Protein AF-A0A2I2KW86-F1 (afdb_monomer_lite)

Secondary structure (DSSP, 8-state):
-----------PPPHHHHHHHHHHHHHHHHHS--SSPPSS-HHHHHHHHHHHT--PPP-GGGGGGS-HHHHHHHHHHHHHHHHHHHHHHHHHHHSPPP-----

Foldseek 3Di:
DDDDPPPPPPPDPDVLVVLVVLLVVQVVCVVPVDDDHRPDDPVVSVVSVCLSPDDQDDPPPVCVPDDPVVVVVSSVVSVVVSVVVSVVVVCVVPDDDPPPDDD

Sequence (103 aa):
MPPIDGDHHQGRPRRSDEVGALLDRDEDYDQDPVGDPPITVSRYRAAIRAMLAAQVPDPGFVATAWSQRETEAFLAGSRATLRLVVEMVGHALTTPPPTRGVD

pLDDT: mean 76.62, std 13.63, range [39.88, 92.44]

Structure (mmCIF, N/CA/C/O backbone):
data_AF-A0A2I2KW86-F1
#
_entry.id   AF-A0A2I2KW86-F1
#
loop_
_atom_site.group_PDB
_atom_site.id
_atom_site.type_symbol
_atom_site.label_atom_id
_atom_site.label_alt_id
_atom_site.label_comp_id
_atom_site.label_asym_id
_atom_site.label_entity_id
_atom_site.label_seq_id
_atom_site.pdbx_PDB_ins_code
_atom_site.Cartn_x
_atom_site.Cartn_y
_atom_site.Cartn_z
_atom_site.occupancy
_atom_site.B_iso_or_equiv
_atom_site.auth_seq_id
_atom_site.auth_comp_id
_atom_site.auth_asym_id
_atom_site.auth_atom_id
_atom_site.pdbx_PDB_model_num
ATOM 1 N N . MET A 1 1 ? -23.906 42.076 -2.084 1.00 49.78 1 MET A N 1
ATOM 2 C CA . MET A 1 1 ? -23.016 41.035 -1.532 1.00 49.78 1 MET A CA 1
ATOM 3 C C . MET A 1 1 ? -22.538 40.202 -2.714 1.00 49.78 1 MET A C 1
ATOM 5 O O . MET A 1 1 ? -23.395 39.583 -3.335 1.00 49.78 1 MET A O 1
ATOM 9 N N . PRO A 1 2 ? -21.268 40.306 -3.140 1.00 52.47 2 PRO A N 1
ATOM 10 C CA . PRO A 1 2 ? -20.749 39.497 -4.243 1.00 52.47 2 PRO A CA 1
ATOM 11 C C . PRO A 1 2 ? -20.516 38.038 -3.792 1.00 52.47 2 PRO A C 1
ATOM 13 O O . PRO A 1 2 ? -20.373 37.807 -2.588 1.00 52.47 2 PRO A O 1
ATOM 16 N N . PRO A 1 3 ? -20.541 37.060 -4.717 1.00 50.19 3 PRO A N 1
ATOM 17 C CA . PRO A 1 3 ? -20.376 35.645 -4.394 1.00 50.19 3 PRO A CA 1
ATOM 18 C C . PRO A 1 3 ? -18.941 35.340 -3.949 1.00 50.19 3 PRO A C 1
ATOM 20 O O . PRO A 1 3 ? -17.989 35.920 -4.461 1.00 50.19 3 PRO A O 1
ATOM 23 N N . ILE A 1 4 ? -18.814 34.441 -2.971 1.00 56.34 4 ILE A N 1
ATOM 24 C CA . ILE A 1 4 ? -17.537 33.918 -2.484 1.00 56.34 4 ILE A CA 1
ATOM 25 C C . ILE A 1 4 ? -16.939 33.064 -3.601 1.00 56.34 4 ILE A C 1
ATOM 27 O O . ILE A 1 4 ? -17.510 32.031 -3.955 1.00 56.34 4 ILE A O 1
ATOM 31 N N . ASP A 1 5 ? -15.824 33.532 -4.164 1.00 49.78 5 ASP A N 1
ATOM 32 C CA . ASP A 1 5 ? -14.991 32.761 -5.077 1.00 49.78 5 ASP A CA 1
ATOM 33 C C . ASP A 1 5 ? -14.660 31.416 -4.429 1.00 49.78 5 ASP A C 1
ATOM 35 O O . ASP A 1 5 ? -14.160 31.341 -3.304 1.00 49.78 5 ASP A O 1
ATOM 39 N N . GLY A 1 6 ? -15.008 30.344 -5.138 1.00 45.47 6 GLY A N 1
ATOM 40 C CA . G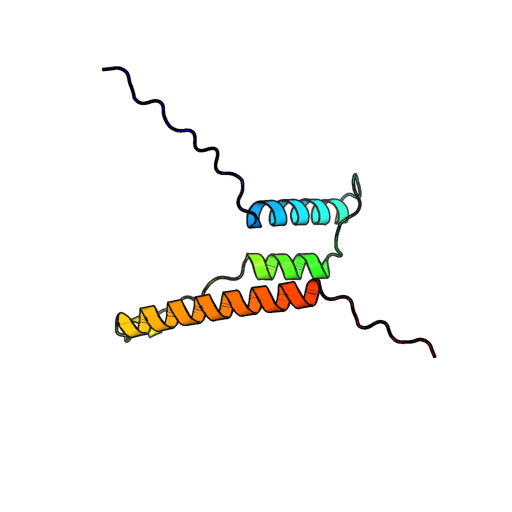LY A 1 6 ? -14.630 28.998 -4.763 1.00 45.47 6 GLY A CA 1
ATOM 41 C C . GLY A 1 6 ? -13.114 28.907 -4.744 1.00 45.47 6 GLY A C 1
ATOM 42 O O . GLY A 1 6 ? -12.471 28.996 -5.789 1.00 45.47 6 GLY A O 1
ATOM 43 N N . ASP A 1 7 ? -12.559 28.705 -3.552 1.00 39.88 7 ASP A N 1
ATOM 44 C CA . ASP A 1 7 ? -11.189 28.253 -3.369 1.00 39.88 7 ASP A CA 1
ATOM 45 C C . ASP A 1 7 ? -11.015 26.933 -4.131 1.00 39.88 7 ASP A C 1
ATOM 47 O O . ASP A 1 7 ? -11.288 25.836 -3.636 1.00 39.88 7 ASP A O 1
ATOM 51 N N . HIS A 1 8 ? -10.537 27.035 -5.368 1.00 43.84 8 HIS A N 1
ATOM 52 C CA . HIS A 1 8 ? -9.889 25.946 -6.070 1.00 43.84 8 HIS A CA 1
ATOM 53 C C . HIS A 1 8 ? -8.572 25.660 -5.345 1.00 43.84 8 HIS A C 1
ATOM 55 O O . HIS A 1 8 ? -7.493 26.039 -5.795 1.00 43.84 8 HIS A O 1
ATOM 61 N N . HIS A 1 9 ? -8.654 24.975 -4.202 1.00 43.31 9 HIS A N 1
ATOM 62 C CA . HIS A 1 9 ? -7.529 24.225 -3.667 1.00 43.31 9 HIS A CA 1
ATOM 63 C C . HIS A 1 9 ? -7.170 23.155 -4.702 1.00 43.31 9 HIS A C 1
ATOM 65 O O . HIS A 1 9 ? -7.645 22.021 -4.650 1.00 43.31 9 HIS A O 1
ATOM 71 N N . GLN A 1 10 ? -6.329 23.525 -5.670 1.00 48.94 10 GLN A N 1
ATOM 72 C CA . GLN A 1 10 ? -5.494 22.582 -6.395 1.00 48.94 10 GLN A CA 1
ATOM 73 C C . GLN A 1 10 ? -4.591 21.929 -5.348 1.00 48.94 10 GLN A C 1
ATOM 75 O O . GLN A 1 10 ? -3.509 22.416 -5.021 1.00 48.94 10 GLN A O 1
ATOM 80 N N . GLY A 1 11 ? -5.111 20.867 -4.733 1.00 43.59 11 GLY A N 1
ATOM 81 C CA . GLY A 1 11 ? -4.385 20.048 -3.787 1.00 43.59 11 GLY A CA 1
ATOM 82 C C . GLY A 1 11 ? -3.154 19.515 -4.495 1.00 43.59 11 GLY A C 1
ATOM 83 O O . GLY A 1 11 ? -3.265 18.772 -5.467 1.00 43.59 11 GLY A O 1
ATOM 84 N N . ARG A 1 12 ? -1.981 19.937 -4.027 1.00 49.69 12 ARG A N 1
ATOM 85 C CA . ARG A 1 12 ? -0.700 19.373 -4.444 1.00 49.69 12 ARG A CA 1
ATOM 86 C C . ARG A 1 12 ? -0.822 17.839 -4.388 1.00 49.69 12 ARG A C 1
ATOM 88 O O . ARG A 1 12 ? -1.329 17.351 -3.370 1.00 49.69 12 ARG A O 1
ATOM 95 N N . PRO A 1 13 ? -0.433 17.100 -5.444 1.00 55.25 13 PRO A N 1
ATOM 96 C CA . PRO A 1 13 ? -0.564 15.646 -5.456 1.00 55.25 13 PRO A CA 1
ATOM 97 C C . PRO A 1 13 ? 0.077 15.072 -4.193 1.00 55.25 13 PRO A C 1
ATOM 99 O O . PRO A 1 13 ? 1.108 15.568 -3.721 1.00 55.25 13 PRO A O 1
ATOM 102 N N . ARG A 1 14 ? -0.571 14.082 -3.567 1.00 69.81 14 ARG A N 1
ATOM 103 C CA . ARG A 1 14 ? 0.023 13.470 -2.377 1.00 69.81 14 ARG A CA 1
ATOM 104 C C . ARG A 1 14 ? 1.297 12.764 -2.829 1.00 69.81 14 ARG A C 1
ATOM 106 O O . ARG A 1 14 ? 1.331 12.173 -3.899 1.00 69.81 14 ARG A O 1
ATOM 113 N N . ARG A 1 15 ? 2.340 12.774 -1.995 1.00 70.38 15 ARG A N 1
ATOM 114 C CA . ARG A 1 15 ? 3.632 12.128 -2.307 1.00 70.38 15 ARG A CA 1
ATOM 115 C C . ARG A 1 15 ? 3.472 10.672 -2.780 1.00 70.38 15 ARG A C 1
ATOM 117 O O . ARG A 1 15 ? 4.222 10.218 -3.631 1.00 70.38 15 ARG A O 1
ATOM 124 N N . SER A 1 16 ? 2.495 9.946 -2.237 1.00 71.19 16 SER A N 1
ATOM 125 C CA . SER A 1 16 ? 2.170 8.578 -2.657 1.00 71.19 16 SER A CA 1
ATOM 126 C C . SER A 1 16 ? 1.728 8.489 -4.122 1.00 71.19 16 SER A C 1
ATOM 128 O O . SER A 1 16 ? 2.085 7.532 -4.802 1.00 71.19 16 SER A O 1
ATOM 130 N N . ASP A 1 17 ? 1.003 9.497 -4.607 1.00 77.81 17 ASP A N 1
ATOM 131 C CA . ASP A 1 17 ? 0.515 9.584 -5.986 1.00 77.81 17 ASP A CA 1
ATOM 132 C C . ASP A 1 17 ? 1.685 9.858 -6.945 1.00 77.81 17 ASP A C 1
ATOM 134 O O . ASP A 1 17 ? 1.772 9.264 -8.016 1.00 77.81 17 ASP A O 1
ATOM 138 N N . GLU A 1 18 ? 2.639 10.698 -6.527 1.00 79.25 18 GLU A N 1
ATOM 139 C CA . GLU A 1 18 ? 3.866 10.980 -7.286 1.00 79.25 18 GLU A CA 1
ATOM 140 C C . GLU A 1 18 ? 4.754 9.734 -7.418 1.00 79.25 18 GLU A C 1
ATOM 142 O O . GLU A 1 18 ? 5.261 9.444 -8.501 1.00 79.25 18 GLU A O 1
ATOM 147 N N . VAL A 1 19 ? 4.919 8.967 -6.333 1.00 79.75 19 VAL A N 1
ATOM 148 C CA . VAL A 1 19 ? 5.650 7.689 -6.373 1.00 79.75 19 VAL A CA 1
ATOM 149 C C . VAL A 1 19 ? 4.920 6.685 -7.263 1.00 79.75 19 VAL A C 1
ATOM 151 O O . VAL A 1 19 ? 5.571 6.015 -8.057 1.00 79.75 19 VAL A O 1
ATOM 154 N N . GLY A 1 20 ? 3.588 6.605 -7.180 1.00 82.81 20 GLY A N 1
ATOM 155 C CA . GLY A 1 20 ? 2.776 5.755 -8.054 1.00 82.81 20 GLY A CA 1
ATOM 156 C C . GLY A 1 20 ? 3.036 6.027 -9.536 1.00 82.81 20 GLY A C 1
ATOM 157 O O . GLY A 1 20 ? 3.385 5.103 -10.261 1.00 82.81 20 GLY A O 1
ATOM 158 N N . ALA A 1 21 ? 2.997 7.298 -9.942 1.00 84.81 21 ALA A N 1
ATOM 159 C CA . ALA A 1 21 ? 3.228 7.707 -11.327 1.00 84.81 21 ALA A CA 1
ATOM 160 C C . ALA A 1 21 ? 4.649 7.395 -11.839 1.00 84.81 21 ALA A C 1
ATOM 162 O O . ALA A 1 21 ? 4.843 7.134 -13.026 1.00 84.81 21 ALA A O 1
ATOM 163 N N . LEU A 1 22 ? 5.659 7.426 -10.962 1.00 85.62 22 LEU A N 1
ATOM 164 C CA . LEU A 1 22 ? 7.018 7.003 -11.318 1.00 85.62 22 LEU A CA 1
ATOM 165 C C . LEU A 1 22 ? 7.103 5.487 -11.530 1.00 85.62 22 LEU A C 1
ATOM 167 O O . LEU A 1 22 ? 7.794 5.042 -12.441 1.00 85.62 22 LEU A O 1
ATOM 171 N N . LEU A 1 23 ? 6.389 4.703 -10.718 1.00 87.12 23 LEU A N 1
ATOM 172 C CA . LEU A 1 23 ? 6.320 3.250 -10.883 1.00 87.12 23 LEU A CA 1
ATOM 173 C C . LEU A 1 23 ? 5.557 2.861 -12.151 1.00 87.12 23 LEU A C 1
ATOM 175 O O . LEU A 1 23 ? 6.018 1.965 -12.848 1.00 87.12 23 LEU A O 1
ATOM 179 N N . ASP A 1 24 ? 4.452 3.552 -12.461 1.00 88.25 24 ASP A N 1
ATOM 180 C CA . ASP A 1 24 ? 3.692 3.359 -13.704 1.00 88.25 24 ASP A CA 1
ATOM 181 C C . ASP A 1 24 ? 4.611 3.545 -14.927 1.00 88.25 24 ASP A C 1
ATOM 183 O O . ASP A 1 24 ? 4.698 2.668 -15.778 1.00 88.25 24 ASP A O 1
ATOM 187 N N . ARG A 1 25 ? 5.393 4.635 -14.969 1.00 88.31 25 ARG A N 1
ATOM 188 C CA . ARG A 1 25 ? 6.341 4.905 -16.067 1.00 88.31 25 ARG A CA 1
ATOM 189 C C . ARG A 1 25 ? 7.402 3.816 -16.219 1.00 88.31 25 ARG A C 1
ATOM 191 O O . ARG A 1 25 ? 7.709 3.398 -17.330 1.00 88.31 25 ARG A O 1
ATOM 198 N N . ASP A 1 26 ? 8.004 3.402 -15.109 1.00 89.06 26 ASP A N 1
ATOM 199 C CA . ASP A 1 26 ? 9.007 2.340 -15.116 1.00 89.06 26 ASP A CA 1
ATOM 200 C C . ASP A 1 26 ? 8.409 0.998 -15.607 1.00 89.06 26 ASP A C 1
ATOM 202 O O . ASP A 1 26 ? 9.114 0.197 -16.217 1.00 89.06 26 ASP A O 1
ATOM 206 N N . GLU A 1 27 ? 7.137 0.722 -15.294 1.00 87.38 27 GLU A N 1
ATOM 207 C CA . GLU A 1 27 ? 6.399 -0.468 -15.745 1.00 87.38 27 GLU A CA 1
ATOM 208 C C . GLU A 1 27 ? 6.039 -0.380 -17.237 1.00 87.38 27 GLU A C 1
ATOM 210 O O . GLU A 1 27 ? 6.166 -1.380 -17.946 1.00 87.38 27 GLU A O 1
ATOM 215 N N . ASP A 1 28 ? 5.681 0.806 -17.731 1.00 88.81 28 ASP A N 1
ATOM 216 C CA . ASP A 1 28 ? 5.471 1.063 -19.159 1.00 88.81 28 ASP A CA 1
ATOM 217 C C . ASP A 1 28 ? 6.766 0.840 -19.957 1.00 88.81 28 ASP A C 1
ATOM 219 O O . ASP A 1 28 ? 6.735 0.183 -20.998 1.00 88.81 28 ASP A O 1
ATOM 223 N N . TYR A 1 29 ? 7.920 1.283 -19.436 1.00 88.56 29 TYR A N 1
ATOM 224 C CA . TYR A 1 29 ? 9.226 1.059 -20.073 1.00 88.56 29 TYR A CA 1
ATOM 225 C C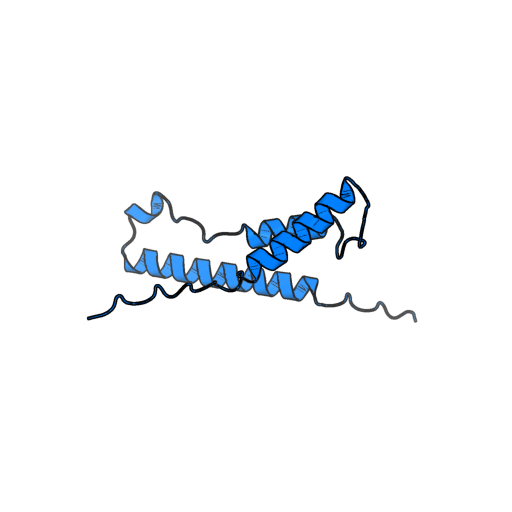 . TYR A 1 29 ? 9.567 -0.434 -20.217 1.00 88.56 29 TYR A C 1
ATOM 227 O O . TYR A 1 29 ? 10.188 -0.835 -21.202 1.00 88.56 29 TYR A O 1
ATOM 235 N N . ASP A 1 30 ? 9.170 -1.282 -19.256 1.00 85.06 30 ASP A N 1
ATOM 236 C CA . ASP A 1 30 ? 9.390 -2.734 -19.351 1.00 85.06 30 ASP A CA 1
ATOM 237 C C . ASP A 1 30 ? 8.642 -3.350 -20.554 1.00 85.06 30 ASP A C 1
ATOM 239 O O . ASP A 1 30 ? 9.077 -4.376 -21.082 1.00 85.06 30 ASP A O 1
ATOM 243 N N . GLN A 1 31 ? 7.511 -2.760 -20.965 1.00 87.94 31 GLN A N 1
ATOM 244 C CA . GLN A 1 31 ? 6.701 -3.224 -22.099 1.00 87.94 31 GLN A CA 1
ATOM 245 C C . GLN A 1 31 ? 7.104 -2.558 -23.420 1.00 87.94 31 GLN A C 1
ATOM 247 O O . GLN A 1 31 ? 7.127 -3.225 -24.456 1.00 87.94 31 GLN A O 1
ATOM 252 N N . ASP A 1 32 ? 7.428 -1.266 -23.379 1.00 89.50 32 ASP A N 1
ATOM 253 C CA . ASP A 1 32 ? 7.857 -0.462 -24.522 1.00 89.50 32 ASP A CA 1
ATOM 254 C C . ASP A 1 32 ? 9.028 0.453 -24.110 1.00 89.50 32 ASP A C 1
ATOM 256 O O . ASP A 1 32 ? 8.808 1.503 -23.500 1.00 89.50 32 ASP A O 1
ATOM 260 N N . PRO A 1 33 ? 10.288 0.066 -24.394 1.00 84.88 33 PRO A N 1
ATOM 261 C CA . PRO A 1 33 ? 11.476 0.730 -23.861 1.00 84.88 33 PRO A CA 1
ATOM 262 C C . PRO A 1 33 ? 11.779 2.036 -24.606 1.00 84.88 33 PRO A C 1
ATOM 264 O O . PRO A 1 33 ? 12.738 2.147 -25.376 1.00 84.88 33 PRO A O 1
ATOM 267 N N . VAL A 1 34 ? 10.943 3.041 -24.365 1.00 87.19 34 VAL A N 1
ATOM 268 C CA . VAL A 1 34 ? 11.027 4.387 -24.926 1.00 87.19 34 VAL A CA 1
ATOM 269 C C . VAL A 1 34 ? 11.103 5.406 -23.791 1.00 87.19 34 VAL A C 1
ATOM 271 O O . VAL A 1 34 ? 10.310 5.382 -22.855 1.00 87.19 34 VAL A O 1
ATOM 274 N N . GLY A 1 35 ? 12.038 6.354 -23.901 1.00 83.50 35 GLY A N 1
ATOM 275 C CA . GLY A 1 35 ? 12.225 7.424 -22.919 1.00 83.50 35 GLY A CA 1
ATOM 276 C C . GLY A 1 35 ? 13.331 7.126 -21.908 1.00 83.50 35 GLY A C 1
ATOM 277 O O . GLY A 1 35 ? 14.326 6.480 -22.240 1.00 83.50 35 GLY A O 1
ATOM 278 N N . ASP A 1 36 ? 13.182 7.661 -20.696 1.00 83.06 36 ASP A N 1
ATOM 279 C CA . ASP A 1 36 ? 14.181 7.502 -19.640 1.00 83.06 36 ASP A CA 1
ATOM 280 C C . ASP A 1 36 ? 14.203 6.052 -19.125 1.00 83.06 36 ASP A C 1
ATOM 282 O O . ASP A 1 36 ? 13.138 5.489 -18.859 1.00 83.06 36 ASP A O 1
ATOM 286 N N . PRO A 1 37 ? 15.393 5.447 -18.944 1.00 81.75 37 PRO A N 1
ATOM 287 C CA . PRO A 1 37 ? 15.503 4.109 -18.382 1.00 81.75 37 PRO A CA 1
ATOM 288 C C . PRO A 1 37 ? 14.954 4.071 -16.947 1.00 81.75 37 PRO A C 1
ATOM 290 O O . PRO A 1 37 ? 15.046 5.070 -16.222 1.00 81.75 37 PRO A O 1
ATOM 293 N N . PRO A 1 38 ? 14.426 2.917 -16.507 1.00 84.81 38 PRO A N 1
ATOM 294 C CA . PRO A 1 38 ? 13.702 2.820 -15.255 1.00 84.81 38 PRO A CA 1
ATOM 295 C C . PRO A 1 38 ? 14.611 3.086 -14.055 1.00 84.81 38 PRO A C 1
ATOM 297 O O . PRO A 1 38 ? 15.770 2.663 -14.011 1.00 84.81 38 PRO A O 1
ATOM 300 N N . ILE A 1 39 ? 14.062 3.755 -13.044 1.00 78.44 39 ILE A N 1
ATOM 301 C CA . ILE A 1 39 ? 14.798 4.121 -11.825 1.00 78.44 39 ILE A CA 1
ATOM 302 C C . ILE A 1 39 ? 15.023 2.928 -10.888 1.00 78.44 39 ILE A C 1
ATOM 304 O O . ILE A 1 39 ? 15.864 2.983 -9.989 1.00 78.44 39 ILE A O 1
ATOM 308 N N . THR A 1 40 ? 14.274 1.840 -11.077 1.00 79.25 40 THR A N 1
ATOM 309 C CA . THR A 1 40 ? 14.364 0.610 -10.279 1.00 79.25 40 THR A CA 1
ATOM 310 C C . THR A 1 40 ? 14.252 -0.642 -11.161 1.00 79.25 40 THR A C 1
ATOM 312 O O . THR A 1 40 ? 14.081 -0.553 -12.373 1.00 79.25 40 THR A O 1
ATOM 315 N N . VAL A 1 41 ? 14.366 -1.843 -10.583 1.00 82.62 41 VAL A N 1
ATOM 316 C CA . VAL A 1 41 ? 14.055 -3.105 -11.290 1.00 82.62 41 VAL A CA 1
ATOM 317 C C . VAL A 1 41 ? 12.681 -3.630 -10.862 1.00 82.62 41 VAL A C 1
ATOM 319 O O . VAL A 1 41 ? 12.253 -3.382 -9.731 1.00 82.62 41 VAL A O 1
ATOM 322 N N . SER A 1 42 ? 12.016 -4.422 -11.710 1.00 75.25 42 SER A N 1
ATOM 323 C CA . SER A 1 42 ? 10.601 -4.808 -11.553 1.00 75.25 42 SER A CA 1
ATOM 324 C C . SER A 1 42 ? 10.262 -5.413 -10.180 1.00 75.25 42 SER A C 1
ATOM 326 O O . SER A 1 42 ? 9.231 -5.091 -9.594 1.00 75.25 42 SER A O 1
ATOM 328 N N . ARG A 1 43 ? 11.161 -6.219 -9.586 1.00 71.50 43 ARG A N 1
ATOM 329 C CA . ARG A 1 43 ? 10.944 -6.795 -8.239 1.00 71.50 43 ARG A CA 1
ATOM 330 C C . ARG A 1 43 ? 10.853 -5.741 -7.125 1.00 71.50 43 ARG A C 1
ATOM 332 O O . ARG A 1 43 ? 10.122 -5.938 -6.160 1.00 71.50 43 ARG A O 1
ATOM 339 N N . TYR A 1 44 ? 11.598 -4.640 -7.238 1.00 77.69 44 TYR A N 1
ATOM 340 C CA . TYR A 1 44 ? 11.553 -3.552 -6.258 1.00 77.69 44 TYR A CA 1
ATOM 341 C C . TYR A 1 44 ? 10.303 -2.697 -6.456 1.00 77.69 44 TYR A C 1
ATOM 343 O O . TYR A 1 44 ? 9.685 -2.319 -5.466 1.00 77.69 44 TYR A O 1
ATOM 351 N N . ARG A 1 45 ? 9.864 -2.481 -7.703 1.00 85.69 45 ARG A N 1
ATOM 352 C CA . ARG A 1 45 ? 8.582 -1.816 -7.984 1.00 85.69 45 ARG A CA 1
ATOM 353 C C . ARG A 1 45 ? 7.402 -2.553 -7.376 1.00 85.69 45 ARG A C 1
ATOM 355 O O . ARG A 1 45 ? 6.621 -1.947 -6.649 1.00 85.69 45 ARG A O 1
ATOM 362 N N . ALA A 1 46 ? 7.338 -3.870 -7.577 1.00 77.12 46 ALA A N 1
ATOM 363 C CA . ALA A 1 46 ? 6.306 -4.714 -6.980 1.00 77.12 46 ALA A CA 1
ATOM 364 C C . ALA A 1 46 ? 6.287 -4.606 -5.443 1.00 77.12 46 ALA A C 1
ATOM 366 O O . ALA A 1 46 ? 5.220 -4.499 -4.838 1.00 77.12 46 ALA A O 1
ATOM 367 N N . ALA A 1 47 ? 7.462 -4.562 -4.805 1.00 78.62 47 ALA A N 1
ATOM 368 C CA . ALA A 1 47 ? 7.564 -4.360 -3.362 1.00 78.62 47 ALA A CA 1
ATOM 369 C C . ALA A 1 47 ? 7.072 -2.966 -2.926 1.00 78.62 47 ALA A C 1
ATOM 371 O O . ALA A 1 47 ? 6.350 -2.855 -1.936 1.00 78.62 47 ALA A O 1
ATOM 372 N N . ILE A 1 48 ? 7.405 -1.905 -3.670 1.00 81.06 48 ILE A N 1
ATOM 373 C CA . ILE A 1 48 ? 6.943 -0.541 -3.368 1.00 81.06 48 ILE A CA 1
ATOM 374 C C . ILE A 1 48 ? 5.424 -0.427 -3.544 1.00 81.06 48 ILE A C 1
ATOM 376 O O . ILE A 1 48 ? 4.759 0.121 -2.667 1.00 81.06 48 ILE A O 1
ATOM 380 N N . ARG A 1 49 ? 4.845 -1.010 -4.601 1.00 83.62 49 ARG A N 1
ATOM 381 C CA . ARG A 1 49 ? 3.385 -1.095 -4.784 1.00 83.62 49 ARG A CA 1
ATOM 382 C C . ARG A 1 49 ? 2.706 -1.786 -3.610 1.00 83.62 49 ARG A C 1
ATOM 384 O O . ARG A 1 49 ? 1.732 -1.261 -3.081 1.00 83.62 49 ARG A O 1
ATOM 391 N N . ALA A 1 50 ? 3.235 -2.932 -3.181 1.00 81.44 50 ALA A N 1
ATOM 392 C CA . ALA A 1 50 ? 2.693 -3.669 -2.045 1.00 81.44 50 ALA A CA 1
ATOM 393 C C . ALA A 1 50 ? 2.715 -2.831 -0.755 1.00 81.44 50 ALA A C 1
ATOM 395 O O . ALA A 1 50 ? 1.749 -2.852 0.003 1.00 81.44 50 ALA A O 1
ATOM 396 N N . MET A 1 51 ? 3.773 -2.044 -0.533 1.00 82.19 51 MET A N 1
ATOM 397 C CA . MET A 1 51 ? 3.837 -1.113 0.598 1.00 82.19 51 MET A CA 1
ATOM 398 C C . MET A 1 51 ? 2.840 0.041 0.482 1.00 82.19 51 MET A C 1
ATOM 400 O O . MET A 1 51 ? 2.200 0.381 1.472 1.00 82.19 51 MET A O 1
ATOM 404 N N . LEU A 1 52 ? 2.691 0.643 -0.701 1.00 81.19 52 LEU A N 1
ATOM 405 C CA . LEU A 1 52 ? 1.734 1.733 -0.929 1.00 81.19 52 LEU A CA 1
ATOM 406 C C . LEU A 1 52 ? 0.279 1.264 -0.790 1.00 81.19 52 LEU A C 1
ATOM 408 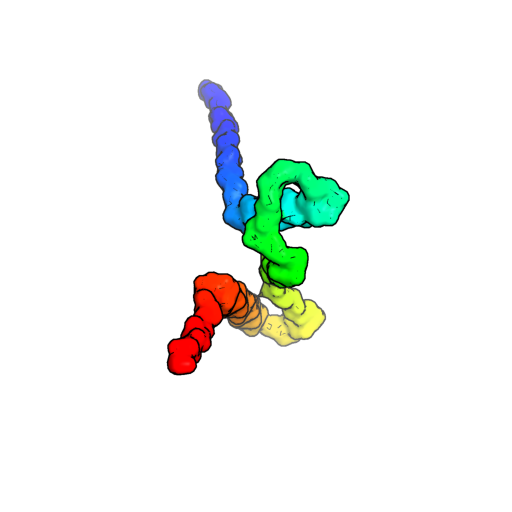O O . LEU A 1 52 ? -0.571 2.031 -0.345 1.00 81.19 52 LEU A O 1
ATOM 412 N N . ALA A 1 53 ? -0.002 0.010 -1.147 1.00 84.50 53 ALA A N 1
ATOM 413 C CA . ALA A 1 53 ? -1.316 -0.610 -1.012 1.00 84.50 53 ALA A CA 1
ATOM 414 C C . ALA A 1 53 ? -1.609 -1.124 0.409 1.00 84.50 53 ALA A C 1
ATOM 416 O O . ALA A 1 53 ? -2.750 -1.495 0.693 1.00 84.50 53 ALA A O 1
ATOM 417 N N . ALA A 1 54 ? -0.608 -1.173 1.295 1.00 83.75 54 ALA A N 1
ATOM 418 C CA . ALA A 1 54 ? -0.775 -1.683 2.646 1.00 83.75 54 ALA A CA 1
ATOM 419 C C . ALA A 1 54 ? -1.714 -0.778 3.455 1.00 83.75 54 ALA A C 1
ATOM 421 O O . ALA A 1 54 ? -1.523 0.434 3.562 1.00 83.75 54 ALA A O 1
ATOM 422 N N . GLN A 1 55 ? -2.735 -1.388 4.049 1.00 82.06 55 GLN A N 1
ATOM 423 C CA . GLN A 1 55 ? -3.749 -0.698 4.837 1.00 82.06 55 GLN A CA 1
ATOM 424 C C . GLN A 1 55 ? -3.747 -1.214 6.271 1.00 82.06 55 GLN A C 1
ATOM 426 O O . GLN A 1 55 ? -3.276 -2.313 6.566 1.00 82.06 55 GLN A O 1
ATOM 431 N N . VAL A 1 56 ? -4.285 -0.397 7.174 1.00 82.94 56 VAL A N 1
ATOM 432 C CA . VAL A 1 56 ? -4.568 -0.837 8.539 1.00 82.94 56 VAL A CA 1
ATOM 433 C C . VAL A 1 56 ? -5.564 -1.999 8.452 1.00 82.94 56 VAL A C 1
ATOM 435 O O . VAL A 1 56 ? -6.597 -1.830 7.804 1.00 82.94 56 VAL A O 1
ATOM 438 N N . PRO A 1 57 ? -5.276 -3.157 9.067 1.00 77.94 57 PRO A N 1
ATOM 439 C CA . PRO A 1 57 ? -6.194 -4.286 9.057 1.00 77.94 57 PRO A CA 1
ATOM 440 C C . PRO A 1 57 ? -7.550 -3.898 9.655 1.00 77.94 57 PRO A C 1
ATOM 442 O O . PRO A 1 57 ? -7.615 -3.246 10.699 1.00 77.94 57 PRO A O 1
ATOM 445 N N . ASP A 1 58 ? -8.624 -4.321 8.988 1.00 79.62 58 ASP A N 1
ATOM 446 C CA . ASP A 1 58 ? -9.981 -4.232 9.521 1.00 79.62 58 ASP A CA 1
ATOM 447 C C . ASP A 1 58 ? -10.129 -5.250 10.667 1.00 79.62 58 ASP A C 1
ATOM 449 O O . ASP A 1 58 ? -9.863 -6.439 10.458 1.00 79.62 58 ASP A O 1
ATOM 453 N N . PRO A 1 59 ? -10.522 -4.826 11.882 1.00 73.81 59 PRO A N 1
ATOM 454 C CA . PRO A 1 59 ? -10.743 -5.750 12.992 1.00 73.81 59 PRO A CA 1
ATOM 455 C C . PRO A 1 59 ? -11.924 -6.717 12.761 1.00 73.81 59 PRO A C 1
ATOM 457 O O . PRO A 1 59 ? -12.034 -7.730 13.458 1.00 73.81 59 PRO A O 1
ATOM 460 N N . GLY A 1 60 ? -12.778 -6.459 11.763 1.00 79.69 60 GLY A N 1
ATOM 461 C CA . GLY A 1 60 ? -13.793 -7.393 11.283 1.00 79.69 60 GLY A CA 1
ATOM 462 C C . GLY A 1 60 ? -14.835 -7.774 12.339 1.00 79.69 60 GLY A C 1
ATOM 463 O O . GLY A 1 60 ? -15.120 -7.025 13.272 1.00 79.69 60 GLY A O 1
ATOM 464 N N . PHE A 1 61 ? -15.415 -8.973 12.206 1.00 68.50 61 PHE A N 1
ATOM 465 C CA . PHE A 1 61 ? -16.484 -9.456 13.095 1.00 68.50 61 PHE A CA 1
ATOM 466 C C . PHE A 1 61 ? -16.051 -9.565 14.566 1.00 68.50 61 PHE A C 1
ATOM 468 O O . PHE A 1 61 ? -16.875 -9.460 15.463 1.00 68.50 61 PHE A O 1
ATOM 475 N N . VAL A 1 62 ? -14.756 -9.735 14.846 1.00 68.44 62 VAL A N 1
ATOM 476 C CA . VAL A 1 62 ? -14.247 -9.862 16.223 1.00 68.44 62 VAL A CA 1
ATOM 477 C C . VAL A 1 62 ? -14.387 -8.546 17.002 1.00 68.44 62 VAL A C 1
ATOM 479 O O . VAL A 1 62 ? -14.527 -8.565 18.225 1.00 68.44 62 VAL A O 1
ATOM 482 N N . ALA A 1 63 ? -14.441 -7.413 16.293 1.00 72.75 63 ALA A N 1
ATOM 483 C CA . ALA A 1 63 ? -14.633 -6.089 16.874 1.00 72.75 63 ALA A CA 1
ATOM 484 C C . ALA A 1 63 ? -16.003 -5.906 17.540 1.00 72.75 63 ALA A C 1
ATOM 486 O O . ALA A 1 63 ? -16.138 -5.064 18.422 1.00 72.75 63 ALA A O 1
ATOM 487 N N . THR A 1 64 ? -17.030 -6.680 17.160 1.00 75.62 64 THR A N 1
ATOM 488 C CA . THR A 1 64 ? -18.389 -6.489 17.703 1.00 75.62 64 THR A CA 1
ATOM 489 C C . THR A 1 64 ? -18.488 -6.811 19.193 1.00 75.62 64 THR A C 1
ATOM 491 O O . THR A 1 64 ? -19.449 -6.404 19.839 1.00 75.62 64 THR A O 1
ATOM 494 N N . ALA A 1 65 ? -17.518 -7.550 19.738 1.00 85.88 65 ALA A N 1
ATOM 495 C CA . ALA A 1 65 ? -17.419 -7.862 21.162 1.00 85.88 65 ALA A CA 1
ATOM 496 C C . ALA A 1 65 ? -16.507 -6.893 21.936 1.00 85.88 65 ALA A C 1
ATOM 498 O O . ALA A 1 65 ? -16.426 -6.984 23.160 1.00 85.88 65 ALA A O 1
ATOM 499 N N . TRP A 1 66 ? -15.806 -5.993 21.247 1.00 89.50 66 TRP A N 1
ATOM 500 C CA . TRP A 1 66 ? -14.883 -5.052 21.867 1.00 89.50 66 TRP A CA 1
ATOM 501 C C . TRP A 1 66 ? -15.602 -3.794 22.327 1.00 89.50 66 TRP A C 1
ATOM 503 O O . TRP A 1 66 ? -16.508 -3.270 21.679 1.00 89.50 66 TRP A O 1
ATOM 513 N N . SER A 1 67 ? -15.142 -3.256 23.446 1.00 92.19 67 SER A N 1
ATOM 514 C CA . SER A 1 67 ? -15.457 -1.891 23.832 1.00 92.19 67 SER A CA 1
ATOM 515 C C . SER A 1 67 ? -14.886 -0.897 22.815 1.00 92.19 67 SER A C 1
ATOM 517 O O . SER A 1 67 ? -13.926 -1.172 22.084 1.00 92.19 67 SER A O 1
ATOM 519 N N . GLN A 1 68 ? -15.435 0.319 22.809 1.00 89.38 68 GLN A N 1
ATOM 520 C CA . GLN A 1 68 ? -14.907 1.409 21.989 1.00 89.38 68 GLN A CA 1
ATOM 521 C C . GLN A 1 68 ? -13.411 1.646 22.260 1.00 89.38 68 GLN A C 1
ATOM 523 O O . GLN A 1 68 ? -12.627 1.803 21.328 1.00 89.38 68 GLN A O 1
ATOM 528 N N . ARG A 1 69 ? -13.000 1.592 23.534 1.00 92.44 69 ARG A N 1
ATOM 529 C CA . ARG A 1 69 ? -11.605 1.791 23.941 1.00 92.44 69 ARG A CA 1
ATOM 530 C C . ARG A 1 69 ? -10.672 0.721 23.375 1.00 92.44 69 ARG A C 1
ATOM 532 O O . ARG A 1 69 ? -9.556 1.040 22.977 1.00 92.44 69 ARG A O 1
ATOM 539 N N . GLU A 1 70 ? -11.107 -0.534 23.341 1.00 91.69 70 GLU A N 1
ATOM 540 C CA . GLU A 1 70 ? -10.329 -1.635 22.758 1.00 91.69 70 GLU A CA 1
ATOM 541 C C . GLU A 1 70 ? -10.202 -1.486 21.241 1.00 91.69 70 GLU A C 1
ATOM 543 O O . GLU A 1 70 ? -9.113 -1.659 20.697 1.00 91.69 70 GLU A O 1
ATOM 548 N N . THR A 1 71 ? -11.276 -1.067 20.569 1.00 90.00 71 THR A N 1
ATOM 549 C CA . THR A 1 71 ? -11.256 -0.778 19.127 1.00 90.00 71 THR A CA 1
ATOM 550 C C . THR A 1 71 ? -10.292 0.362 18.797 1.00 90.00 71 THR A C 1
ATOM 552 O O . THR A 1 71 ? -9.476 0.253 17.882 1.00 90.00 71 THR A O 1
ATOM 555 N N . GLU A 1 72 ? -10.331 1.450 19.566 1.00 90.56 72 GLU A N 1
ATOM 556 C CA . GLU A 1 72 ? -9.418 2.583 19.397 1.00 90.56 72 GLU A CA 1
ATOM 557 C C . GLU A 1 72 ? -7.959 2.185 19.654 1.00 90.56 72 GLU A C 1
ATOM 559 O O . GLU A 1 72 ? -7.077 2.553 18.874 1.00 90.56 72 GLU A O 1
ATOM 564 N N . ALA A 1 73 ? -7.701 1.391 20.698 1.00 92.38 73 ALA A N 1
ATOM 565 C CA . ALA A 1 73 ? -6.366 0.886 21.006 1.00 92.38 73 ALA A CA 1
ATOM 566 C C . ALA A 1 73 ? -5.826 -0.026 19.894 1.00 92.38 73 ALA A C 1
ATOM 568 O O . ALA A 1 73 ? -4.667 0.120 19.500 1.00 92.38 73 ALA A O 1
ATOM 569 N N . PHE A 1 74 ? -6.665 -0.912 19.347 1.00 90.25 74 PHE A N 1
ATOM 570 C CA . PHE A 1 74 ? -6.312 -1.753 18.206 1.00 90.25 74 PHE A CA 1
ATOM 571 C C . PHE A 1 74 ? -5.943 -0.899 16.992 1.00 90.25 74 PHE A C 1
ATOM 573 O O . PHE A 1 74 ? -4.832 -1.009 16.483 1.00 90.25 74 PHE A O 1
ATOM 580 N N . LEU A 1 75 ? -6.821 0.019 16.572 1.00 90.69 75 LEU A N 1
ATOM 581 C CA . LEU A 1 75 ? -6.578 0.867 15.401 1.00 90.69 75 LEU A CA 1
ATOM 582 C C . LEU A 1 75 ? -5.334 1.747 15.566 1.00 90.69 75 LEU A C 1
ATOM 584 O O . LEU A 1 75 ? -4.573 1.921 14.611 1.00 90.69 75 LEU A O 1
ATOM 588 N N . ALA A 1 76 ? -5.104 2.297 16.761 1.00 91.44 76 ALA A N 1
ATOM 589 C CA . ALA A 1 76 ? -3.904 3.070 17.061 1.00 91.44 76 ALA A CA 1
ATOM 590 C C . ALA A 1 76 ? -2.639 2.204 16.964 1.00 91.44 76 ALA A C 1
ATOM 592 O O . ALA A 1 76 ? -1.675 2.603 16.306 1.00 91.44 76 ALA A O 1
ATOM 593 N N . GLY A 1 77 ? -2.665 1.005 17.555 1.00 91.44 77 GLY A N 1
ATOM 594 C CA . GLY A 1 77 ? -1.576 0.034 17.479 1.00 91.44 77 GLY A CA 1
ATOM 595 C C . GLY A 1 77 ? -1.279 -0.378 16.040 1.00 91.44 77 GLY A C 1
ATOM 596 O O . GLY A 1 77 ? -0.149 -0.245 15.582 1.00 91.44 77 GLY A O 1
ATOM 597 N N . SER A 1 78 ? -2.300 -0.774 15.282 1.00 90.62 78 SER A N 1
ATOM 598 C CA . SER A 1 78 ? -2.161 -1.185 13.885 1.00 90.62 78 SER A CA 1
ATOM 599 C C . SER A 1 78 ? -1.618 -0.067 12.989 1.00 90.62 78 SER A C 1
ATOM 601 O O . SER A 1 78 ? -0.772 -0.330 12.135 1.00 90.62 78 SER A O 1
ATOM 603 N N . ARG A 1 79 ? -2.033 1.192 13.201 1.00 90.88 79 ARG A N 1
ATOM 604 C CA . ARG A 1 79 ? -1.459 2.359 12.501 1.00 90.88 79 ARG A CA 1
ATOM 605 C C . ARG A 1 79 ? 0.011 2.566 12.846 1.00 90.88 79 ARG A C 1
ATOM 607 O O . ARG A 1 79 ? 0.812 2.810 11.945 1.00 90.88 79 ARG A O 1
ATOM 614 N N . ALA A 1 80 ? 0.366 2.475 14.126 1.00 90.44 80 ALA A N 1
ATOM 615 C CA . ALA A 1 80 ? 1.746 2.626 14.576 1.00 90.44 80 ALA A CA 1
ATOM 616 C C . ALA A 1 80 ? 2.646 1.520 14.004 1.00 90.44 80 ALA A C 1
ATOM 618 O O . ALA A 1 80 ? 3.721 1.813 13.483 1.00 90.44 80 ALA A O 1
ATOM 619 N N . THR A 1 81 ? 2.185 0.268 14.025 1.00 88.56 81 THR A N 1
ATOM 620 C CA . THR A 1 81 ? 2.902 -0.870 13.440 1.00 88.56 81 THR A CA 1
ATOM 621 C C . THR A 1 81 ? 3.078 -0.710 11.936 1.00 88.56 81 THR A C 1
ATOM 623 O O . THR A 1 81 ? 4.195 -0.858 11.449 1.00 88.56 81 THR A O 1
ATOM 626 N N . LEU A 1 82 ? 2.016 -0.363 11.199 1.00 88.25 82 LEU A N 1
ATOM 627 C CA . LEU A 1 82 ? 2.104 -0.148 9.753 1.00 88.25 82 LEU A CA 1
ATOM 628 C C . LEU A 1 82 ? 3.132 0.938 9.418 1.00 88.25 82 LEU A C 1
ATOM 630 O O . LEU A 1 82 ? 3.979 0.740 8.550 1.00 88.25 82 LEU A O 1
ATOM 634 N N . ARG A 1 83 ? 3.109 2.055 10.155 1.00 86.62 83 ARG A N 1
ATOM 635 C CA . ARG A 1 83 ? 4.087 3.133 9.994 1.00 86.62 83 ARG A CA 1
ATOM 636 C C . ARG A 1 83 ? 5.519 2.653 10.235 1.00 86.62 83 ARG A C 1
ATOM 638 O O . ARG A 1 83 ? 6.382 2.928 9.409 1.00 86.62 83 ARG A O 1
ATOM 645 N N . LEU A 1 84 ? 5.760 1.914 11.317 1.00 86.44 84 LEU A N 1
ATOM 646 C CA . LEU A 1 84 ? 7.089 1.393 11.645 1.00 86.44 84 LEU A CA 1
ATOM 647 C C . LEU A 1 84 ? 7.604 0.432 10.569 1.00 86.44 84 LEU A C 1
ATOM 649 O O . LEU A 1 84 ? 8.768 0.506 10.186 1.00 86.44 84 LEU A O 1
ATOM 653 N N . VAL A 1 85 ? 6.744 -0.446 10.048 1.00 84.38 85 VAL A N 1
ATOM 654 C CA . VAL A 1 85 ? 7.112 -1.367 8.963 1.00 84.38 85 VAL A CA 1
ATOM 655 C C . VAL A 1 85 ? 7.492 -0.593 7.702 1.00 84.38 85 VAL A C 1
ATOM 657 O O . VAL A 1 85 ? 8.540 -0.868 7.122 1.00 84.38 85 VAL A O 1
ATOM 660 N N . VAL A 1 86 ? 6.697 0.405 7.304 1.00 82.94 86 VAL A N 1
ATOM 661 C CA . VAL 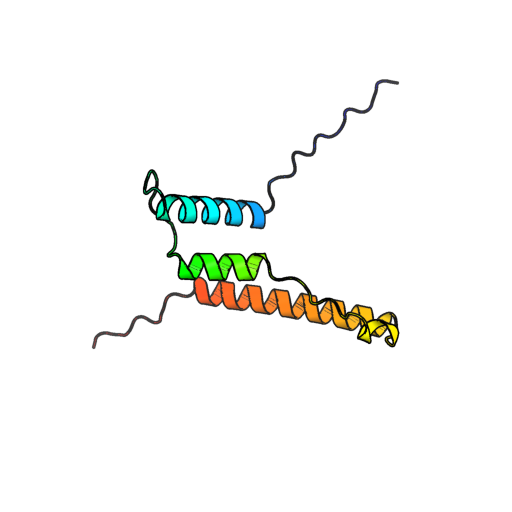A 1 86 ? 7.006 1.256 6.142 1.00 82.94 86 VAL A CA 1
ATOM 662 C C . VAL A 1 86 ? 8.331 2.000 6.336 1.00 82.94 86 VAL A C 1
ATOM 664 O O . VAL A 1 86 ? 9.147 2.034 5.418 1.00 82.94 86 VAL A O 1
ATOM 667 N N . GLU A 1 87 ? 8.585 2.549 7.526 1.00 81.81 87 GLU A N 1
ATOM 668 C CA . GLU A 1 87 ? 9.847 3.225 7.852 1.00 81.81 87 GLU A CA 1
ATOM 669 C C . GLU A 1 87 ? 11.045 2.261 7.793 1.00 81.81 87 GLU A C 1
ATOM 671 O O . GLU A 1 87 ? 12.063 2.588 7.186 1.00 81.81 87 GLU A O 1
ATOM 676 N N . MET A 1 88 ? 10.916 1.051 8.347 1.00 79.50 88 MET A N 1
ATOM 677 C CA . MET A 1 88 ? 11.969 0.029 8.330 1.00 79.50 88 MET A CA 1
ATOM 678 C C . MET A 1 88 ? 12.288 -0.466 6.920 1.00 79.50 88 MET A C 1
ATOM 680 O O . MET A 1 88 ? 13.461 -0.602 6.570 1.00 79.50 88 MET A O 1
ATOM 684 N N . VAL A 1 89 ? 11.268 -0.719 6.094 1.00 78.38 89 VAL A N 1
ATOM 685 C CA . VAL A 1 89 ? 11.494 -1.123 4.701 1.00 78.38 89 VAL A CA 1
ATOM 686 C C . VAL A 1 89 ? 12.081 0.036 3.902 1.00 78.38 89 VAL A C 1
ATOM 688 O O . VAL A 1 89 ? 13.052 -0.167 3.178 1.00 78.38 89 VAL A O 1
ATOM 691 N N . GLY A 1 90 ? 11.572 1.259 4.082 1.00 73.56 90 GLY A N 1
ATOM 692 C CA . GLY A 1 90 ? 12.149 2.459 3.478 1.00 73.56 90 GLY A CA 1
ATOM 693 C C . GLY A 1 90 ? 13.631 2.611 3.822 1.00 73.56 90 GLY A C 1
ATOM 694 O O . GLY A 1 90 ? 14.455 2.771 2.925 1.00 73.56 90 GLY A O 1
ATOM 695 N N . HIS A 1 91 ? 13.989 2.456 5.098 1.00 74.06 91 HIS A N 1
ATOM 696 C CA . HIS A 1 91 ? 15.380 2.485 5.538 1.00 74.06 91 HIS A CA 1
ATOM 697 C C . HIS A 1 91 ? 16.213 1.391 4.862 1.00 74.06 91 HIS A C 1
ATOM 699 O O . HIS A 1 91 ? 17.234 1.701 4.253 1.00 74.06 91 HIS A O 1
ATOM 705 N N . ALA A 1 92 ? 15.751 0.138 4.885 1.00 71.56 92 ALA A N 1
ATOM 706 C CA . ALA A 1 92 ? 16.450 -0.990 4.270 1.00 71.56 92 ALA A CA 1
ATOM 707 C C . ALA A 1 92 ? 16.690 -0.810 2.760 1.00 71.56 92 ALA A C 1
ATOM 709 O O . ALA A 1 92 ? 17.715 -1.253 2.252 1.00 71.56 92 ALA A O 1
ATOM 710 N N . LEU A 1 93 ? 15.774 -0.147 2.049 1.00 66.81 93 LEU A N 1
ATOM 711 C CA . LEU A 1 93 ? 15.926 0.173 0.628 1.00 66.81 93 LEU A CA 1
ATOM 712 C C . LEU A 1 93 ? 16.941 1.294 0.369 1.00 66.81 93 LEU A C 1
ATOM 714 O O . LEU A 1 93 ? 17.582 1.302 -0.678 1.00 66.81 93 LEU A O 1
ATOM 718 N N . THR A 1 94 ? 17.077 2.241 1.299 1.00 69.19 94 THR A N 1
ATOM 719 C CA . THR A 1 94 ? 17.991 3.391 1.167 1.00 69.19 94 THR A CA 1
ATOM 720 C C . THR A 1 94 ? 19.384 3.153 1.743 1.00 69.19 94 THR A C 1
ATOM 722 O O . THR A 1 94 ? 20.308 3.902 1.430 1.00 69.19 94 THR A O 1
ATOM 725 N N . THR A 1 95 ? 19.556 2.128 2.578 1.00 70.56 95 THR A N 1
ATOM 726 C CA . THR A 1 95 ? 20.851 1.788 3.168 1.00 70.56 95 THR A CA 1
ATOM 727 C C . THR A 1 95 ? 21.698 1.035 2.139 1.00 70.56 95 THR A C 1
ATOM 729 O O . THR A 1 95 ? 21.294 -0.041 1.691 1.00 70.56 95 THR A O 1
ATOM 732 N N . PRO A 1 96 ? 22.879 1.559 1.752 1.00 61.53 96 PRO A N 1
ATOM 733 C CA . PRO A 1 96 ? 23.770 0.856 0.840 1.00 61.53 96 PRO A CA 1
ATOM 734 C C . PRO A 1 96 ? 24.179 -0.494 1.445 1.00 61.53 96 PRO A C 1
ATOM 736 O O . PRO A 1 96 ? 24.400 -0.570 2.659 1.00 61.53 96 PRO A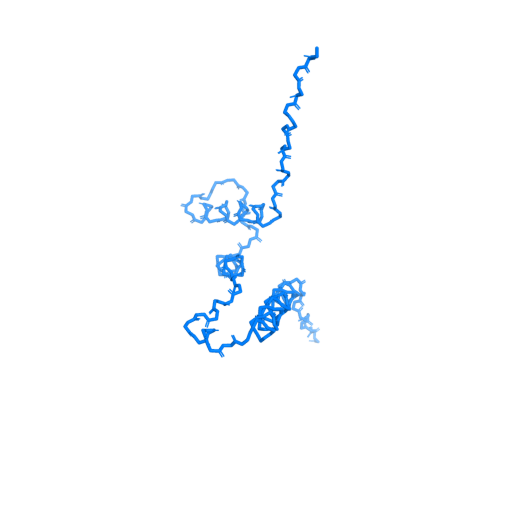 O 1
ATOM 739 N N . PRO A 1 97 ? 24.321 -1.561 0.639 1.00 68.31 97 PRO A N 1
ATOM 740 C CA . PRO A 1 97 ? 24.869 -2.809 1.146 1.00 68.31 97 PRO A CA 1
ATOM 741 C C . PRO A 1 97 ? 26.265 -2.548 1.729 1.00 68.31 97 PRO A C 1
ATOM 743 O O . PRO A 1 97 ? 27.006 -1.731 1.172 1.00 68.31 97 PRO A O 1
ATOM 746 N N . PRO A 1 98 ? 26.648 -3.226 2.828 1.00 69.81 98 PRO A N 1
ATOM 747 C CA . PRO A 1 98 ? 27.990 -3.088 3.367 1.00 69.81 98 PRO A CA 1
ATOM 748 C C . PRO A 1 98 ? 28.981 -3.416 2.253 1.00 69.81 98 PRO A C 1
ATOM 750 O O . PRO A 1 98 ? 28.929 -4.500 1.663 1.00 69.81 98 PRO A O 1
ATOM 753 N N . THR A 1 99 ? 29.852 -2.459 1.931 1.00 65.19 99 THR A N 1
ATOM 754 C CA . THR A 1 99 ? 30.955 -2.674 1.000 1.00 65.19 99 THR A CA 1
ATOM 755 C C . THR A 1 99 ? 31.763 -3.838 1.547 1.00 65.19 99 THR A C 1
ATOM 757 O O . THR A 1 99 ? 32.396 -3.706 2.595 1.00 65.19 99 THR A O 1
ATOM 760 N N . ARG A 1 100 ? 31.700 -5.000 0.885 1.00 60.97 100 ARG A N 1
ATOM 761 C CA . ARG A 1 100 ? 32.623 -6.093 1.187 1.00 60.97 100 ARG A CA 1
ATOM 762 C C . ARG A 1 100 ? 34.017 -5.538 0.933 1.00 60.97 100 ARG A C 1
ATOM 764 O O . ARG A 1 100 ? 34.343 -5.247 -0.215 1.00 60.97 100 ARG A O 1
ATOM 771 N N . GLY A 1 101 ? 34.770 -5.321 2.009 1.00 58.78 101 GLY A N 1
ATOM 772 C CA . GLY A 1 101 ? 36.184 -4.994 1.923 1.00 58.78 101 GLY A CA 1
ATOM 773 C C . GLY A 1 101 ? 36.848 -6.065 1.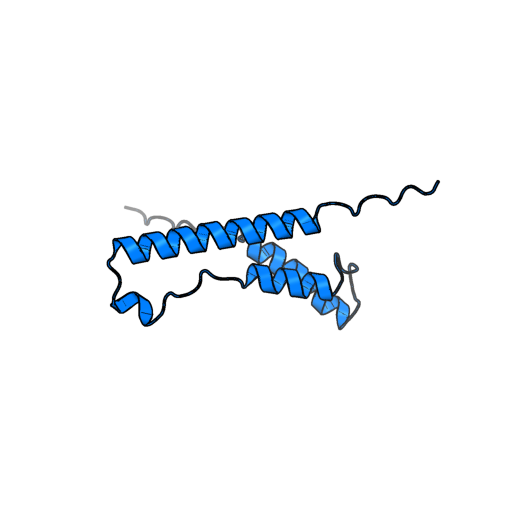072 1.00 58.78 101 GLY A C 1
ATOM 774 O O . GLY A 1 101 ? 36.732 -7.253 1.368 1.00 58.78 101 GLY A O 1
ATOM 775 N N . VAL A 1 102 ? 37.423 -5.638 -0.044 1.00 55.53 102 VAL A N 1
ATOM 776 C CA . VAL A 1 102 ? 38.386 -6.447 -0.774 1.00 55.53 102 VAL A CA 1
ATOM 777 C C . VAL A 1 102 ? 39.695 -6.221 -0.029 1.00 55.53 102 VAL A C 1
ATOM 779 O O . VAL A 1 102 ? 40.286 -5.151 -0.171 1.00 55.53 102 VAL A O 1
ATOM 782 N N . ASP A 1 103 ? 40.042 -7.173 0.835 1.00 59.25 103 ASP A N 1
ATOM 783 C CA . ASP A 1 103 ? 41.420 -7.371 1.295 1.00 59.25 103 ASP A CA 1
ATOM 784 C C . ASP A 1 103 ? 42.250 -8.016 0.172 1.00 59.25 103 ASP A C 1
ATOM 786 O O . ASP A 1 103 ? 41.687 -8.860 -0.572 1.00 59.25 103 ASP A O 1
#

Organism: NCBI:txid1836972

Radius of gyration: 21.11 Å; chains: 1; bounding box: 64×51×49 Å